Protein AF-A0A485AMV3-F1 (afdb_monomer)

Foldseek 3Di:
DVVLAPDQEAEPVADELVNLLCCLVQHDPDPNSVSSNPHPHAYEHFFADPPCSCPDPSSVVSVVSCVVVVHHYDFDDWQQDPVRDTGGHHTPDPVVVVVVVCVVPQAALPQQPAEEEFEFEKDWDDPDPPDTDIDPGQRVVSLVVQVSSVSSNYLYEYAYDDHDDDRPPHDDDD

InterPro domains:
  IPR003382 Flavoprotein [PF02441] (2-101)
  IPR005252 Coenzyme A biosynthesis bifunctional protein CoaBC [TIGR00521] (2-166)
  IPR007085 DNA/pantothenate metabolism flavoprotein, C-terminal [PF04127] (111-167)
  IPR035929 CoaB-like superfamily [G3DSA:3.40.50.10300] (113-171)
  IPR035929 CoaB-like superfamily [SSF102645] (100-165)
  IPR036551 Flavin prenyltransferase-like [G3DSA:3.40.50.1950] (1-112)
  IPR036551 Flavin prenyltransferase-like [SSF52507] (2-104)

pLDDT: mean 89.8, std 11.77, range [38.53, 98.56]

Organism: Kluyvera cryocrescens (NCBI:txid580)

Structure (mmCIF, N/CA/C/O backbone):
data_AF-A0A485AMV3-F1
#
_entry.id   AF-A0A485AMV3-F1
#
loop_
_atom_site.group_PDB
_atom_site.id
_atom_site.type_symbol
_atom_site.label_atom_id
_atom_site.label_alt_id
_atom_site.label_comp_id
_atom_site.label_asym_id
_atom_site.label_entity_id
_atom_site.label_seq_id
_atom_site.pdbx_PDB_ins_code
_atom_site.Cartn_x
_atom_site.Cartn_y
_atom_site.Cartn_z
_atom_site.occupancy
_atom_site.B_iso_or_equiv
_atom_site.auth_seq_id
_atom_site.auth_comp_id
_atom_site.auth_asym_id
_atom_site.auth_atom_id
_atom_site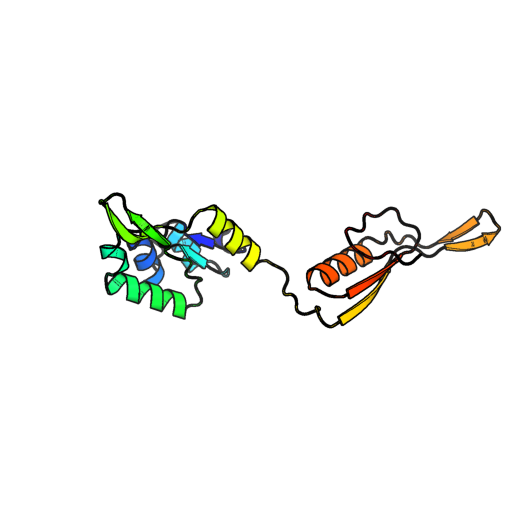.pdbx_PDB_model_num
ATOM 1 N N . MET A 1 1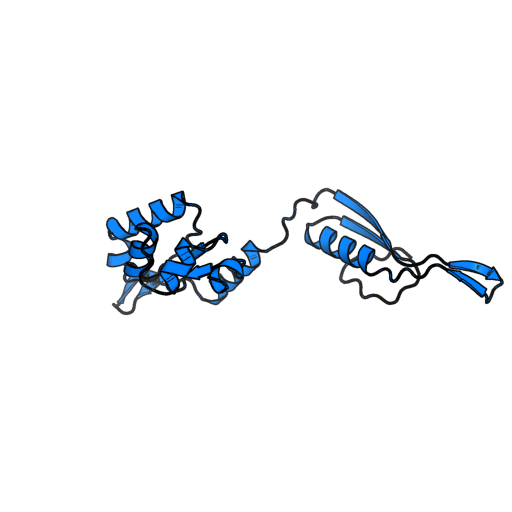 ? 6.658 18.678 10.368 1.00 61.62 1 MET A N 1
ATOM 2 C CA . MET A 1 1 ? 5.897 18.581 9.101 1.00 61.62 1 MET A C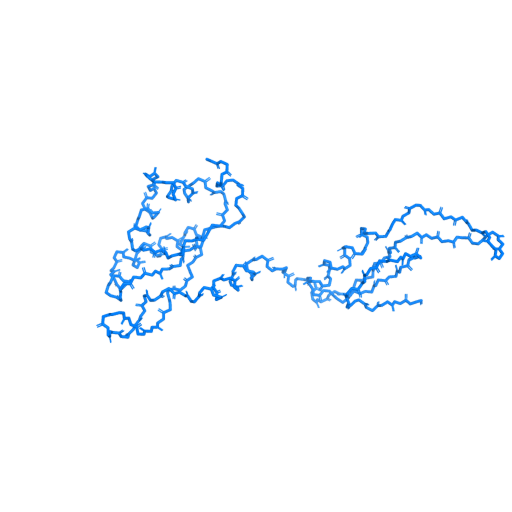A 1
ATOM 3 C C . MET A 1 1 ? 6.668 17.861 8.007 1.00 61.62 1 MET A C 1
ATOM 5 O O . MET A 1 1 ? 6.044 17.057 7.336 1.00 61.62 1 MET A O 1
ATOM 9 N N . GLU A 1 2 ? 7.980 18.074 7.853 1.00 82.69 2 GLU A N 1
ATOM 10 C CA . GLU A 1 2 ? 8.789 17.346 6.851 1.00 82.69 2 GLU A CA 1
ATOM 11 C C . GLU A 1 2 ? 8.615 15.823 6.913 1.00 82.69 2 GLU A C 1
ATOM 13 O O . GLU A 1 2 ? 8.355 15.199 5.894 1.00 82.69 2 GLU A O 1
ATOM 18 N N . LEU A 1 3 ? 8.619 15.234 8.115 1.00 82.19 3 LEU A N 1
ATOM 19 C CA . LEU A 1 3 ? 8.466 13.784 8.278 1.00 82.19 3 LEU A CA 1
ATOM 20 C C . LEU A 1 3 ? 7.152 13.230 7.693 1.00 82.19 3 LEU A C 1
ATOM 22 O O . LEU A 1 3 ? 7.154 12.159 7.101 1.00 82.19 3 LEU A O 1
ATOM 26 N N . GLY A 1 4 ? 6.045 13.969 7.817 1.00 79.75 4 GLY A N 1
ATOM 27 C CA . GLY A 1 4 ? 4.753 13.550 7.265 1.00 79.75 4 GLY A CA 1
ATOM 28 C C . GLY A 1 4 ? 4.649 13.724 5.750 1.00 79.75 4 GLY A C 1
ATOM 29 O O . GLY A 1 4 ? 3.876 13.012 5.125 1.00 79.75 4 GLY A O 1
ATOM 30 N N . LYS A 1 5 ? 5.421 14.649 5.163 1.00 85.56 5 LYS A N 1
ATOM 31 C CA . LYS A 1 5 ? 5.501 14.850 3.705 1.00 85.56 5 LYS A CA 1
ATOM 32 C C . LYS A 1 5 ? 6.474 13.889 3.027 1.00 85.56 5 LYS A C 1
ATOM 34 O O . LYS A 1 5 ? 6.349 13.654 1.835 1.00 85.56 5 LYS A O 1
ATOM 39 N N . TRP A 1 6 ? 7.467 13.410 3.771 1.00 89.75 6 TRP A N 1
ATOM 40 C CA . TRP A 1 6 ? 8.505 12.515 3.272 1.00 89.75 6 TRP A CA 1
ATOM 41 C C . TRP A 1 6 ? 8.042 11.058 3.180 1.00 89.75 6 TRP A C 1
ATOM 43 O O . TRP A 1 6 ? 8.492 10.339 2.299 1.00 89.75 6 TRP A O 1
ATOM 53 N N . ALA A 1 7 ? 7.183 10.614 4.098 1.00 91.62 7 ALA A N 1
ATOM 54 C CA . ALA A 1 7 ? 6.752 9.222 4.147 1.00 91.62 7 ALA A CA 1
ATOM 55 C C . ALA A 1 7 ? 5.865 8.864 2.947 1.00 91.62 7 ALA A C 1
ATOM 57 O O . ALA A 1 7 ? 4.915 9.586 2.677 1.00 91.62 7 ALA A O 1
ATOM 58 N N . ASP A 1 8 ? 6.099 7.721 2.304 1.00 94.56 8 ASP A N 1
ATOM 59 C CA . ASP A 1 8 ? 5.193 7.157 1.286 1.00 94.56 8 ASP A CA 1
ATOM 60 C C . ASP A 1 8 ? 4.059 6.312 1.905 1.00 94.56 8 ASP A C 1
ATOM 62 O O . ASP A 1 8 ? 3.030 6.080 1.278 1.00 94.56 8 ASP A O 1
ATOM 66 N N . LEU A 1 9 ? 4.240 5.855 3.149 1.00 95.75 9 LEU A N 1
ATOM 67 C CA . LEU A 1 9 ? 3.275 5.100 3.955 1.00 95.75 9 LEU A CA 1
ATOM 68 C C . LEU A 1 9 ? 3.592 5.321 5.440 1.00 95.75 9 LEU A C 1
ATOM 70 O O . LEU A 1 9 ? 4.754 5.258 5.847 1.00 95.75 9 LEU A O 1
ATOM 74 N N . VAL A 1 10 ? 2.569 5.541 6.266 1.00 96.75 10 VAL A N 1
ATOM 75 C CA . VAL A 1 10 ? 2.706 5.620 7.730 1.00 96.75 10 VAL A CA 1
ATOM 76 C C . VAL A 1 10 ? 2.104 4.368 8.354 1.00 96.75 10 VAL A C 1
ATOM 78 O O . VAL A 1 10 ? 0.937 4.077 8.127 1.00 96.75 10 VAL A O 1
ATOM 81 N N . ILE A 1 11 ? 2.868 3.633 9.166 1.00 97.50 11 ILE A N 1
ATOM 82 C CA . ILE A 1 11 ? 2.394 2.409 9.831 1.00 97.50 11 ILE A CA 1
ATOM 83 C C . ILE A 1 11 ? 2.363 2.624 11.345 1.00 97.50 11 ILE A C 1
ATOM 85 O O . ILE A 1 11 ? 3.379 2.943 11.962 1.00 97.50 11 ILE A O 1
ATOM 89 N N . LEU A 1 12 ? 1.199 2.410 11.953 1.00 97.25 12 LEU A N 1
ATOM 90 C CA . LEU A 1 12 ? 0.981 2.475 13.394 1.00 97.25 12 LEU A CA 1
ATOM 91 C C . LEU A 1 12 ? 0.962 1.059 13.972 1.00 97.25 12 LEU A C 1
ATOM 93 O O . LEU A 1 12 ? -0.075 0.397 13.964 1.00 97.25 12 LEU A O 1
ATOM 97 N N . ALA A 1 13 ? 2.113 0.594 14.462 1.00 96.31 13 ALA A N 1
ATOM 98 C CA . ALA A 1 13 ? 2.293 -0.762 14.976 1.00 96.31 13 ALA A CA 1
ATOM 99 C C . ALA A 1 13 ? 3.101 -0.760 16.294 1.00 96.31 13 ALA A C 1
ATOM 101 O O . ALA A 1 13 ? 4.312 -0.537 16.257 1.00 96.31 13 ALA A O 1
ATOM 102 N N . PRO A 1 14 ? 2.475 -1.010 17.462 1.00 95.88 14 PRO A N 1
ATOM 103 C CA . PRO A 1 14 ? 1.045 -1.253 17.668 1.00 95.88 14 PRO A CA 1
ATOM 104 C C . PRO A 1 14 ? 0.195 0.027 17.650 1.00 95.88 14 PRO A C 1
ATOM 106 O O . PRO A 1 14 ? 0.583 1.057 18.200 1.00 95.88 14 PRO A O 1
ATOM 109 N N . ALA A 1 15 ? -1.025 -0.073 17.125 1.00 97.25 15 ALA A N 1
ATOM 110 C CA . ALA A 1 15 ? -2.077 0.918 17.315 1.00 97.25 15 ALA A CA 1
ATOM 111 C C . ALA A 1 15 ? -2.960 0.535 18.514 1.00 97.25 15 ALA A C 1
ATOM 113 O O . ALA A 1 15 ? -3.799 -0.367 18.446 1.00 97.25 15 ALA A O 1
ATOM 114 N N . THR A 1 16 ? -2.761 1.216 19.642 1.00 96.88 16 THR A N 1
ATOM 115 C CA . THR A 1 16 ? -3.576 1.019 20.850 1.00 96.88 16 THR A CA 1
ATOM 116 C C . THR A 1 16 ? -4.976 1.621 20.677 1.00 96.88 16 THR A C 1
ATOM 118 O O . THR A 1 16 ? -5.187 2.487 19.827 1.00 96.88 16 THR A O 1
ATOM 121 N N . ALA A 1 17 ? -5.940 1.212 21.513 1.00 97.31 17 ALA A N 1
ATOM 122 C CA . ALA A 1 17 ? -7.297 1.780 21.494 1.00 97.31 17 ALA A CA 1
ATOM 123 C C . ALA A 1 17 ? -7.299 3.311 21.657 1.00 97.31 17 ALA A C 1
ATOM 125 O O . ALA A 1 17 ? -8.062 4.015 21.002 1.00 97.31 17 ALA A O 1
ATOM 126 N N . ASP A 1 18 ? -6.412 3.812 22.515 1.00 97.56 18 ASP A N 1
ATOM 127 C CA . ASP A 1 18 ? -6.228 5.234 22.79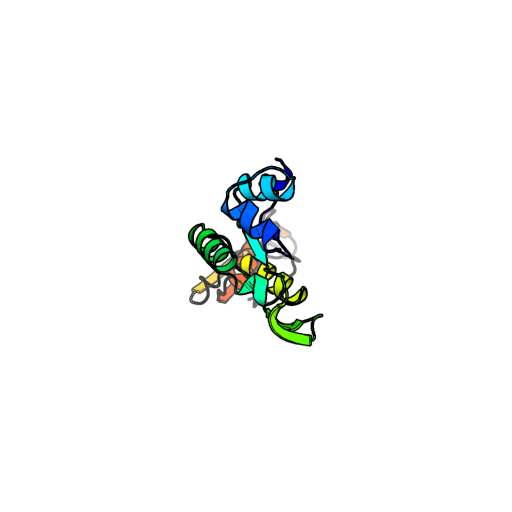7 1.00 97.56 18 ASP A CA 1
ATOM 128 C C . ASP A 1 18 ? -5.665 5.991 21.579 1.00 97.56 18 ASP A C 1
ATOM 130 O O . ASP A 1 18 ? -6.214 7.020 21.184 1.00 97.56 18 ASP A O 1
ATOM 134 N N . LEU A 1 19 ? -4.649 5.443 20.900 1.00 97.75 19 LEU A N 1
ATOM 135 C CA . LEU A 1 19 ? -4.133 6.037 19.662 1.00 97.75 19 LEU A CA 1
ATOM 136 C C . LEU A 1 19 ? -5.200 6.057 18.555 1.00 97.75 19 LEU A C 1
ATOM 138 O O . LEU A 1 19 ? -5.389 7.082 17.900 1.00 97.75 19 LEU A O 1
ATOM 142 N N . ILE A 1 20 ? -5.936 4.954 18.386 1.00 98.19 20 ILE A N 1
ATOM 143 C CA . ILE A 1 20 ? -7.047 4.847 17.428 1.00 98.19 20 ILE A CA 1
ATOM 144 C C . ILE A 1 20 ? -8.113 5.911 17.715 1.00 98.19 20 ILE A C 1
ATOM 146 O O . ILE A 1 20 ? -8.553 6.601 16.794 1.00 98.19 20 ILE A O 1
ATOM 150 N N . ALA A 1 21 ? -8.497 6.098 18.980 1.00 98.31 21 ALA A N 1
ATOM 151 C CA . ALA A 1 21 ? -9.472 7.112 19.371 1.00 98.31 21 ALA A CA 1
ATOM 152 C C . ALA A 1 21 ? -8.990 8.535 19.049 1.00 98.31 21 ALA A C 1
ATOM 154 O O . ALA A 1 21 ? -9.742 9.317 18.464 1.00 98.31 21 ALA A O 1
ATOM 155 N N . ARG A 1 22 ? -7.727 8.862 19.359 1.00 98.00 22 ARG A N 1
ATOM 156 C CA . ARG A 1 22 ? -7.155 10.187 19.065 1.00 98.00 22 ARG A CA 1
ATOM 157 C C . ARG A 1 22 ? -7.132 10.501 17.574 1.00 98.00 22 ARG A C 1
ATOM 159 O O . ARG A 1 22 ? -7.519 11.600 17.183 1.00 98.00 22 ARG A O 1
ATOM 166 N N . ILE A 1 23 ? -6.721 9.543 16.743 1.00 97.44 23 ILE A N 1
ATOM 167 C CA . ILE A 1 23 ? -6.681 9.719 15.283 1.00 97.44 23 ILE A CA 1
ATOM 168 C C . ILE A 1 23 ? -8.099 9.848 14.722 1.00 97.44 23 ILE A C 1
ATOM 170 O O . ILE A 1 23 ? -8.366 10.720 13.897 1.00 97.44 23 ILE A O 1
ATOM 174 N N . THR A 1 24 ? -9.040 9.046 15.223 1.00 98.00 24 THR A N 1
ATOM 175 C CA . THR A 1 24 ? -10.453 9.121 14.819 1.00 98.00 24 THR A CA 1
ATOM 176 C C . THR A 1 24 ? -11.047 10.500 15.110 1.00 98.00 24 THR A C 1
ATOM 178 O O . THR A 1 24 ? -11.720 11.082 14.252 1.00 98.00 24 THR A O 1
ATOM 181 N N . ALA A 1 25 ? -10.742 11.061 16.282 1.00 97.75 25 ALA A N 1
ATOM 182 C CA . ALA A 1 25 ? -11.169 12.394 16.695 1.00 97.75 25 ALA A CA 1
ATOM 183 C C . ALA A 1 25 ? -10.409 13.544 16.002 1.00 97.75 25 ALA A C 1
ATOM 185 O O . ALA A 1 25 ? -10.783 14.702 16.176 1.00 97.75 25 ALA A O 1
ATOM 186 N N . GLY A 1 26 ? -9.357 13.254 15.227 1.00 96.69 26 GLY A N 1
ATOM 187 C CA . GLY A 1 26 ? -8.536 14.276 14.571 1.00 96.69 26 GLY A CA 1
ATOM 188 C C . GLY A 1 26 ? -7.677 15.085 15.546 1.00 96.69 26 GLY A C 1
ATOM 189 O O . GLY A 1 26 ? -7.425 16.266 15.318 1.00 96.69 26 GLY A O 1
ATOM 190 N N . MET A 1 27 ? -7.253 14.480 16.659 1.00 97.81 27 MET A N 1
ATOM 191 C CA . MET A 1 27 ? -6.343 15.133 17.602 1.00 97.81 27 MET A CA 1
ATOM 192 C C . MET A 1 27 ? -4.937 15.258 17.000 1.00 97.81 27 MET A C 1
ATOM 194 O O . MET A 1 27 ? -4.498 14.401 16.242 1.00 97.81 27 MET A O 1
ATOM 198 N N . ALA A 1 28 ? -4.218 16.315 17.381 1.00 95.50 28 ALA A N 1
ATOM 199 C CA . ALA A 1 28 ? -2.829 16.571 16.990 1.00 95.50 28 ALA A CA 1
ATOM 200 C C . ALA A 1 28 ? -2.025 17.080 18.198 1.00 95.50 28 ALA A C 1
ATOM 202 O O . ALA A 1 28 ? -1.440 18.160 18.188 1.00 95.50 28 ALA A O 1
ATOM 203 N N . ASN A 1 29 ? -2.097 16.334 19.300 1.00 94.88 29 ASN A N 1
ATOM 204 C CA . ASN A 1 29 ? -1.523 16.710 20.594 1.00 94.88 29 ASN A CA 1
ATOM 205 C C . ASN A 1 29 ? -0.195 15.999 20.908 1.00 94.88 29 ASN A C 1
ATOM 207 O O . ASN A 1 29 ? 0.438 16.310 21.914 1.00 94.88 29 ASN A O 1
ATOM 211 N N . ASP A 1 30 ? 0.241 15.077 20.049 1.00 94.38 30 ASP A N 1
ATOM 212 C CA . ASP A 1 30 ? 1.567 14.460 20.064 1.00 94.38 30 ASP A CA 1
ATOM 213 C C . ASP A 1 30 ? 2.134 14.379 18.632 1.00 94.38 30 ASP A C 1
ATOM 215 O O . ASP A 1 30 ? 1.442 14.672 17.652 1.00 94.38 30 ASP A O 1
ATOM 219 N N . LEU A 1 31 ? 3.411 14.010 18.488 1.00 93.88 31 LEU A N 1
ATOM 220 C CA . LEU A 1 31 ? 4.065 13.948 17.176 1.00 93.88 31 LEU A CA 1
ATOM 221 C C . LEU A 1 31 ? 3.372 12.959 16.223 1.00 93.88 31 LEU A C 1
ATOM 223 O O . LEU A 1 31 ? 3.207 13.268 15.046 1.00 93.88 31 LEU A O 1
ATOM 227 N N . VAL A 1 32 ? 2.961 11.791 16.724 1.00 94.81 32 VAL A N 1
ATOM 228 C CA . VAL A 1 32 ? 2.374 10.710 15.915 1.00 94.81 32 VAL A CA 1
ATOM 229 C C . VAL A 1 32 ? 1.016 11.130 15.360 1.00 94.81 32 VAL A C 1
ATOM 231 O O . VAL A 1 32 ? 0.805 11.085 14.151 1.00 94.81 32 VAL A O 1
ATOM 234 N N . SER A 1 33 ? 0.118 11.594 16.227 1.00 95.12 33 SER A N 1
ATOM 235 C CA . SER A 1 33 ? -1.216 12.086 15.869 1.00 95.12 33 SER A CA 1
ATOM 236 C C . SER A 1 33 ? -1.143 13.306 14.946 1.00 95.12 33 SER A C 1
ATOM 238 O O . SER A 1 33 ? -1.864 13.366 13.952 1.00 95.12 33 SER A O 1
ATOM 240 N N . THR A 1 34 ? -0.186 14.212 15.179 1.00 95.06 34 THR A N 1
ATOM 241 C CA . THR A 1 34 ? 0.079 15.347 14.280 1.00 95.06 34 THR A CA 1
ATOM 242 C C . THR A 1 34 ? 0.526 14.889 12.891 1.00 95.06 34 THR A C 1
ATOM 244 O O . THR A 1 34 ? 0.074 15.444 11.892 1.00 95.06 34 THR A O 1
ATOM 247 N N . ILE A 1 35 ? 1.404 13.882 12.797 1.00 94.94 35 ILE A N 1
ATOM 248 C CA . ILE A 1 35 ? 1.837 13.324 11.505 1.00 94.94 35 ILE A CA 1
ATOM 249 C C . ILE A 1 35 ? 0.665 12.656 10.790 1.00 94.94 35 ILE A C 1
ATOM 251 O O . ILE A 1 35 ? 0.466 12.930 9.612 1.00 94.94 35 ILE A O 1
ATOM 255 N N . CYS A 1 36 ? -0.126 11.842 11.491 1.00 94.88 36 CYS A N 1
ATOM 256 C CA . CYS A 1 36 ? -1.275 11.150 10.904 1.00 94.88 36 CYS A CA 1
ATOM 257 C C . CYS A 1 36 ? -2.328 12.126 10.366 1.00 94.88 36 CYS A C 1
ATOM 259 O O . CYS A 1 36 ? -2.943 11.850 9.346 1.00 94.88 36 CYS A O 1
ATOM 261 N N . LEU A 1 37 ? -2.525 13.268 11.033 1.00 94.19 37 LEU A N 1
ATOM 262 C CA . LEU A 1 37 ? -3.475 14.286 10.585 1.00 94.19 37 LEU A CA 1
ATOM 263 C C . LEU A 1 37 ? -2.953 15.112 9.397 1.00 94.19 37 LEU A C 1
ATOM 265 O O . LEU A 1 37 ? -3.745 15.601 8.598 1.00 94.19 37 LEU A O 1
ATOM 269 N N . ALA A 1 38 ? -1.636 15.311 9.300 1.00 94.31 38 ALA A N 1
ATOM 270 C CA . ALA A 1 38 ? -1.023 16.212 8.322 1.00 94.31 38 ALA A CA 1
ATOM 271 C C . ALA A 1 38 ? -0.402 15.511 7.100 1.00 94.31 38 ALA A C 1
ATOM 273 O O . ALA A 1 38 ? 0.018 16.196 6.165 1.00 94.31 38 ALA A O 1
ATOM 274 N N . THR A 1 39 ? -0.264 14.183 7.117 1.00 94.56 39 THR A N 1
ATOM 275 C CA . THR A 1 39 ? 0.351 13.427 6.018 1.00 94.56 39 THR A CA 1
ATOM 276 C C . THR A 1 39 ? -0.619 13.282 4.836 1.00 94.56 39 THR A C 1
ATOM 278 O O . THR A 1 39 ? -1.796 13.002 5.050 1.00 94.56 39 THR A O 1
ATOM 281 N N . PRO A 1 40 ? -0.158 13.476 3.586 1.00 92.62 40 PRO A N 1
ATOM 282 C CA . PRO A 1 40 ? -0.937 13.138 2.395 1.00 92.62 40 PRO A CA 1
ATOM 283 C C . PRO A 1 40 ? -0.879 11.638 2.057 1.00 92.62 40 PRO A C 1
ATOM 285 O O . PRO A 1 40 ? -1.549 11.197 1.126 1.00 92.62 40 PRO A O 1
ATOM 288 N N . SER A 1 41 ? -0.045 10.877 2.763 1.00 94.81 41 SER A N 1
ATOM 289 C CA . SER A 1 41 ? 0.263 9.487 2.447 1.00 94.81 41 SER A CA 1
ATOM 290 C C . SER A 1 41 ? -0.704 8.530 3.144 1.00 94.81 41 SER A C 1
ATOM 292 O O . SER A 1 41 ? -1.252 8.877 4.196 1.00 94.81 41 SER A O 1
ATOM 294 N N . PRO A 1 42 ? -0.912 7.314 2.608 1.00 95.50 42 PRO A N 1
ATOM 295 C CA . PRO A 1 42 ? -1.739 6.311 3.264 1.00 95.50 42 PRO A CA 1
ATOM 296 C C . PRO A 1 42 ? -1.265 6.032 4.696 1.00 95.50 42 PRO A C 1
ATOM 298 O O . PRO A 1 42 ? -0.063 5.989 4.979 1.00 95.50 42 PRO A O 1
ATOM 301 N N . VAL A 1 43 ? -2.220 5.810 5.599 1.00 97.44 43 VAL A N 1
ATOM 302 C CA . VAL A 1 43 ? -1.945 5.438 6.992 1.00 97.44 43 VAL A CA 1
ATOM 303 C C . VAL A 1 43 ? -2.493 4.038 7.246 1.00 97.44 43 VAL A C 1
ATOM 305 O O . VAL A 1 43 ? -3.689 3.794 7.087 1.00 97.44 43 VAL A O 1
ATOM 308 N N . ALA A 1 44 ? -1.615 3.127 7.658 1.00 98.00 44 ALA A N 1
ATOM 309 C CA . ALA A 1 44 ? -1.953 1.788 8.103 1.00 98.00 44 ALA A CA 1
ATOM 310 C C . ALA A 1 44 ? -2.019 1.714 9.631 1.00 98.00 44 ALA A C 1
ATOM 312 O O . ALA A 1 44 ? -1.079 2.071 10.341 1.00 98.00 44 ALA A O 1
ATOM 313 N N . VAL A 1 45 ? -3.137 1.218 10.142 1.00 98.12 45 VAL A N 1
ATOM 314 C CA . VAL A 1 45 ? -3.418 1.020 11.560 1.00 98.12 45 VAL A CA 1
ATOM 315 C C . VAL A 1 45 ? -3.295 -0.468 11.851 1.00 98.12 45 VAL A C 1
ATOM 317 O O . VAL A 1 45 ? -4.037 -1.252 11.266 1.00 98.12 45 VAL A O 1
ATOM 320 N N . VAL A 1 46 ? -2.395 -0.861 12.758 1.00 97.94 46 VAL A N 1
ATOM 321 C CA . VAL A 1 46 ? -2.217 -2.261 13.174 1.00 97.94 46 VAL A CA 1
ATOM 322 C C . VAL A 1 46 ? -2.703 -2.433 14.618 1.00 97.94 46 VAL A C 1
ATOM 324 O O . VAL A 1 46 ? -1.922 -2.220 15.552 1.00 97.94 46 VAL A O 1
ATOM 327 N N . PRO A 1 47 ? -3.990 -2.763 14.855 1.00 97.00 47 PRO A N 1
ATOM 328 C CA . PRO A 1 47 ? -4.560 -2.742 16.195 1.00 97.00 47 PRO A CA 1
ATOM 329 C C . PRO A 1 47 ? -3.889 -3.759 17.121 1.00 97.00 47 PRO A C 1
ATOM 331 O O . PRO A 1 47 ? -3.707 -4.920 16.755 1.00 97.00 47 PRO A O 1
ATOM 334 N N . ALA A 1 48 ? -3.570 -3.341 18.347 1.00 95.00 48 ALA A N 1
ATOM 335 C CA . ALA A 1 48 ? -3.092 -4.246 19.389 1.00 95.00 48 ALA A CA 1
ATOM 336 C C . ALA A 1 48 ? -3.591 -3.813 20.772 1.00 95.00 48 ALA A C 1
ATOM 338 O O . ALA A 1 48 ? -3.280 -2.721 21.252 1.00 95.00 48 ALA A O 1
ATOM 339 N N . MET A 1 49 ? -4.390 -4.666 21.408 1.00 93.38 49 MET A N 1
ATOM 340 C CA . MET A 1 49 ? -5.009 -4.426 22.713 1.00 93.38 49 MET A CA 1
ATOM 341 C C . MET A 1 49 ? -5.641 -5.712 23.259 1.00 93.38 49 MET A C 1
ATOM 343 O O . MET A 1 49 ? -5.837 -6.681 22.533 1.00 93.38 49 MET A O 1
ATOM 347 N N . ASN A 1 50 ? -6.009 -5.723 24.540 1.00 92.06 50 ASN A N 1
ATOM 348 C CA . ASN A 1 50 ? -6.778 -6.831 25.108 1.00 92.06 50 ASN A CA 1
ATOM 349 C C . ASN A 1 50 ? -8.100 -7.058 24.334 1.00 92.06 50 ASN A C 1
ATOM 351 O O . ASN A 1 50 ? -8.715 -6.107 23.849 1.00 92.06 50 ASN A O 1
ATOM 355 N N . GLN A 1 51 ? -8.568 -8.308 24.263 1.00 90.44 51 GLN A N 1
ATOM 356 C CA . GLN A 1 51 ? -9.789 -8.697 23.547 1.00 90.44 51 GLN A CA 1
ATOM 357 C C . GLN A 1 51 ? -11.031 -7.879 23.931 1.00 90.44 51 GLN A C 1
ATOM 359 O O . GLN A 1 51 ? -11.835 -7.542 23.060 1.00 90.44 51 GLN A O 1
ATOM 364 N N . GLN A 1 52 ? -11.199 -7.539 25.211 1.00 92.06 52 GLN A N 1
ATOM 365 C CA . GLN A 1 52 ? -12.328 -6.732 25.678 1.00 92.06 52 GLN A CA 1
ATOM 366 C C . GLN A 1 52 ? -12.248 -5.299 25.149 1.00 92.06 52 GLN A C 1
ATOM 368 O O . GLN A 1 52 ? -13.253 -4.756 24.697 1.00 92.06 52 GLN A O 1
ATOM 373 N N . MET A 1 53 ? -11.045 -4.712 25.135 1.00 94.88 53 MET A N 1
ATOM 374 C CA . MET A 1 53 ? -10.820 -3.385 24.557 1.00 94.88 53 MET A CA 1
ATOM 375 C C . MET A 1 53 ? -11.074 -3.393 23.052 1.00 94.88 53 MET A C 1
ATOM 377 O O . MET A 1 53 ? -11.685 -2.461 22.537 1.00 94.88 53 MET A O 1
ATOM 381 N N . TYR A 1 54 ? -10.653 -4.451 22.354 1.00 94.75 54 TYR A N 1
ATOM 382 C CA . TYR A 1 54 ? -10.882 -4.568 20.918 1.00 94.75 54 TYR A CA 1
ATOM 383 C C . TYR A 1 54 ? -12.377 -4.665 20.602 1.00 94.75 54 TYR A C 1
ATOM 385 O O . TYR A 1 54 ? -12.876 -3.929 19.757 1.00 94.75 54 TYR A O 1
ATOM 393 N N . ARG A 1 55 ? -13.112 -5.515 21.329 1.00 94.31 55 ARG A N 1
ATOM 394 C CA . ARG A 1 55 ? -14.562 -5.714 21.160 1.00 94.31 55 ARG A CA 1
ATOM 395 C C . ARG A 1 55 ? -15.423 -4.546 21.640 1.00 94.31 55 ARG A C 1
ATOM 397 O O . ARG A 1 55 ? -16.622 -4.544 21.372 1.00 94.31 55 ARG A O 1
ATOM 404 N N . ALA A 1 56 ? -14.859 -3.589 22.373 1.00 97.25 56 ALA A N 1
ATOM 405 C CA . ALA A 1 56 ? -15.612 -2.446 22.864 1.00 97.25 56 ALA A CA 1
ATOM 406 C C . ALA A 1 56 ? -16.243 -1.676 21.693 1.00 97.25 56 ALA A C 1
ATOM 408 O O . ALA A 1 56 ? -15.576 -1.389 20.698 1.00 97.25 56 ALA A O 1
ATOM 409 N N . ALA A 1 57 ? -17.516 -1.295 21.838 1.00 98.06 57 ALA A N 1
ATOM 410 C CA . ALA A 1 57 ? -18.264 -0.598 20.788 1.00 98.06 57 ALA A CA 1
ATOM 411 C C . ALA A 1 57 ? -17.561 0.686 20.316 1.00 98.06 57 ALA A C 1
ATOM 413 O O . ALA A 1 57 ? -17.555 0.977 19.126 1.00 98.06 57 ALA A O 1
ATOM 414 N N . ALA A 1 58 ? -16.913 1.413 21.233 1.00 98.06 58 ALA A N 1
ATOM 415 C CA . ALA A 1 58 ? -16.132 2.602 20.901 1.00 98.06 58 ALA A CA 1
ATOM 416 C C . ALA A 1 58 ? -14.936 2.282 19.989 1.00 98.06 58 ALA A C 1
ATOM 418 O O . ALA A 1 58 ? -14.710 2.981 19.008 1.00 98.06 58 ALA A O 1
ATOM 419 N N . THR A 1 59 ? -14.193 1.209 20.272 1.00 97.94 59 THR A N 1
ATOM 420 C CA . THR A 1 59 ? -13.057 0.789 19.440 1.00 97.94 59 THR A CA 1
ATOM 421 C C . THR A 1 59 ? -13.514 0.349 18.056 1.00 97.94 59 THR A C 1
ATOM 423 O O . THR A 1 59 ? -12.916 0.761 17.067 1.00 97.94 59 THR A O 1
ATOM 426 N N . GLN A 1 60 ? -14.577 -0.455 17.982 1.00 97.88 60 GLN A N 1
ATOM 427 C CA . GLN A 1 60 ? -15.131 -0.914 16.706 1.00 97.88 60 GLN A CA 1
ATOM 428 C C . GLN A 1 60 ? -15.632 0.267 15.869 1.00 97.88 60 GLN A C 1
ATOM 430 O O . GLN A 1 60 ? -15.216 0.420 14.727 1.00 97.88 60 GLN A O 1
ATOM 435 N N . HIS A 1 61 ? -16.400 1.179 16.475 1.00 98.50 61 HIS A N 1
ATOM 436 C CA . HIS A 1 61 ? -16.850 2.398 15.807 1.00 98.50 61 HIS A CA 1
ATOM 437 C C . HIS A 1 61 ? -15.681 3.242 15.286 1.00 98.50 61 HIS A C 1
ATOM 439 O O . HIS A 1 61 ? -15.720 3.729 14.160 1.00 98.50 61 HIS A O 1
ATOM 445 N N . ASN A 1 62 ? -14.621 3.395 16.082 1.00 98.56 62 ASN A N 1
ATOM 446 C CA . ASN A 1 62 ? -13.440 4.131 15.650 1.00 98.56 62 ASN A CA 1
ATOM 447 C C . ASN A 1 62 ? -12.764 3.462 14.445 1.00 98.56 62 ASN A C 1
ATOM 449 O O . ASN A 1 62 ? -12.417 4.149 13.491 1.00 98.56 62 ASN A O 1
ATOM 453 N N . LEU A 1 63 ? -12.611 2.134 14.454 1.00 98.12 63 LEU A N 1
ATOM 454 C CA . LEU A 1 63 ? -12.039 1.396 13.324 1.00 98.12 63 LEU A CA 1
ATOM 455 C C . LEU A 1 63 ? -12.885 1.554 12.055 1.00 98.12 63 LEU A C 1
ATOM 457 O O . LEU A 1 63 ? -12.316 1.800 10.994 1.00 98.12 63 LEU A O 1
ATOM 461 N N . ASP A 1 64 ? -14.214 1.511 12.170 1.00 98.31 64 ASP A N 1
ATOM 462 C CA . ASP A 1 64 ? -15.128 1.737 11.044 1.00 98.31 64 ASP A CA 1
ATOM 463 C C . ASP A 1 64 ? -14.996 3.159 10.480 1.00 98.31 64 ASP A C 1
ATOM 465 O O . ASP A 1 64 ? -14.952 3.359 9.265 1.00 98.31 64 ASP A O 1
ATOM 469 N N . VAL A 1 65 ? -14.882 4.165 11.354 1.00 98.38 65 VAL A N 1
ATOM 470 C CA . VAL A 1 65 ? -14.673 5.558 10.937 1.00 98.38 65 VAL A CA 1
ATOM 471 C C . VAL A 1 65 ? -13.330 5.716 10.229 1.00 98.38 65 VAL A C 1
ATOM 473 O O . VAL A 1 65 ? -13.275 6.367 9.187 1.00 98.38 65 VAL A O 1
ATOM 476 N N . LEU A 1 66 ? -12.254 5.119 10.746 1.00 97.81 66 LEU A N 1
ATOM 477 C CA . LEU A 1 66 ? -10.947 5.161 10.088 1.00 97.81 66 LEU A CA 1
ATOM 478 C C . LEU A 1 66 ? -10.982 4.451 8.728 1.00 97.81 66 LEU A C 1
ATOM 480 O O . LEU A 1 66 ? -10.484 5.009 7.753 1.00 97.81 66 LEU A O 1
ATOM 484 N N . ALA A 1 67 ? -11.639 3.294 8.631 1.00 97.38 67 ALA A N 1
ATOM 485 C CA . ALA A 1 67 ? -11.829 2.588 7.366 1.00 97.38 67 ALA A CA 1
ATOM 486 C C . ALA A 1 67 ? -12.632 3.423 6.350 1.00 97.38 67 ALA A C 1
ATOM 488 O O . ALA A 1 67 ? -12.266 3.482 5.182 1.00 97.38 67 ALA A O 1
ATOM 489 N N . SER A 1 68 ? -13.674 4.142 6.788 1.00 97.75 68 SER A N 1
ATOM 490 C CA . SER A 1 68 ? -14.451 5.050 5.921 1.00 97.75 68 SER A CA 1
ATOM 491 C C . SER A 1 68 ? -13.672 6.276 5.427 1.00 97.75 68 SER A C 1
ATOM 493 O O . SER A 1 68 ? -14.132 6.975 4.528 1.00 97.75 68 SER A O 1
ATOM 495 N N . ARG A 1 69 ? -12.512 6.553 6.033 1.00 96.56 69 ARG A N 1
ATOM 496 C CA . ARG A 1 69 ? -11.572 7.615 5.647 1.00 96.56 69 ARG A CA 1
ATOM 497 C C . ARG A 1 69 ? -10.387 7.066 4.843 1.00 96.56 69 ARG A C 1
ATOM 499 O O . ARG A 1 69 ? -9.362 7.734 4.759 1.00 96.56 69 ARG A O 1
ATOM 506 N N . ASP A 1 70 ? -10.515 5.851 4.311 1.00 95.75 70 ASP A N 1
ATOM 507 C CA . ASP A 1 70 ? -9.508 5.155 3.505 1.00 95.75 70 ASP A CA 1
ATOM 508 C C . ASP A 1 70 ? -8.194 4.831 4.246 1.00 95.75 70 ASP A C 1
ATOM 510 O O . ASP A 1 70 ? -7.165 4.567 3.619 1.00 95.75 70 ASP A O 1
ATOM 514 N N . LEU A 1 71 ? -8.203 4.793 5.588 1.00 97.31 71 LEU A N 1
ATOM 515 C CA . LEU A 1 71 ? -7.074 4.233 6.334 1.00 97.31 71 LEU A CA 1
ATOM 516 C C . LEU A 1 71 ? -7.062 2.707 6.203 1.00 97.31 71 LEU A C 1
ATOM 518 O O . LEU A 1 71 ? -8.096 2.039 6.267 1.00 97.31 71 LEU A O 1
ATOM 522 N N . LEU A 1 72 ? -5.863 2.143 6.086 1.00 97.31 72 LEU A N 1
ATOM 523 C CA . LEU A 1 72 ? -5.668 0.704 5.965 1.00 97.31 72 LEU A CA 1
ATOM 524 C C . LEU A 1 72 ? -5.749 0.071 7.356 1.00 97.31 72 LEU A C 1
ATOM 526 O O . LEU A 1 72 ? -4.901 0.330 8.206 1.00 97.31 72 LEU A O 1
ATOM 530 N N . ILE A 1 73 ? -6.746 -0.773 7.610 1.00 97.31 73 ILE A N 1
ATOM 531 C CA . ILE A 1 73 ? -6.854 -1.494 8.884 1.00 97.31 73 ILE A CA 1
ATOM 532 C C . ILE A 1 73 ? -6.223 -2.878 8.727 1.00 97.31 73 ILE A C 1
ATOM 534 O O . ILE A 1 73 ? -6.751 -3.740 8.027 1.00 97.31 73 ILE A O 1
ATOM 538 N N . TRP A 1 74 ? -5.072 -3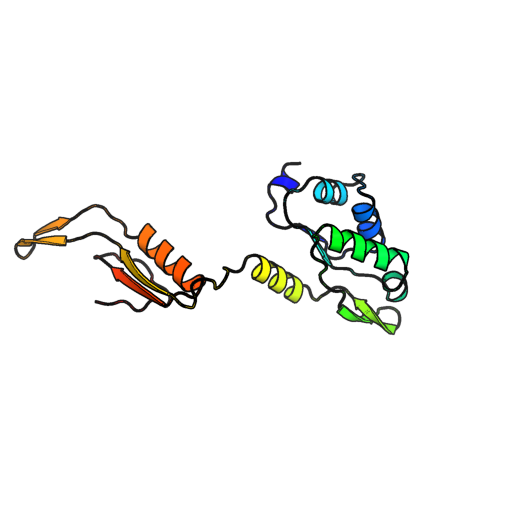.090 9.361 1.00 96.44 74 TRP A N 1
ATOM 539 C CA . TRP A 1 74 ? -4.301 -4.329 9.276 1.00 96.44 74 TRP A CA 1
ATOM 540 C C . TRP A 1 74 ? -4.401 -5.120 10.582 1.00 96.44 74 TRP A C 1
ATOM 542 O O . TRP A 1 74 ? -3.744 -4.815 11.575 1.00 96.44 74 TRP A O 1
ATOM 552 N N . GLY A 1 75 ? -5.216 -6.174 10.568 1.00 90.50 75 GLY A N 1
ATOM 553 C CA . GLY A 1 75 ? -5.472 -7.018 11.734 1.00 90.50 75 GLY A CA 1
ATOM 554 C C . GLY A 1 75 ? -6.678 -6.549 12.559 1.00 90.50 75 GLY A C 1
ATOM 555 O O . GLY A 1 75 ? -7.570 -5.887 12.024 1.00 90.50 75 GLY A O 1
ATOM 556 N N . PRO A 1 76 ? -6.736 -6.885 13.859 1.00 90.31 76 PRO A N 1
ATOM 557 C CA . PRO A 1 76 ? -5.740 -7.624 14.634 1.00 90.31 76 PRO A CA 1
ATOM 558 C C . PRO A 1 76 ? -5.707 -9.113 14.269 1.00 90.31 76 PRO A C 1
ATOM 560 O O . PRO A 1 76 ? -6.626 -9.639 13.644 1.00 90.31 76 PRO A O 1
ATOM 563 N N . ASP A 1 77 ? -4.668 -9.799 14.729 1.00 85.88 77 ASP A N 1
ATOM 564 C CA . ASP A 1 77 ? -4.623 -11.257 14.765 1.00 85.88 77 ASP A CA 1
ATOM 565 C C . ASP A 1 77 ? -5.423 -11.810 15.965 1.00 85.88 77 ASP A C 1
ATOM 567 O O . ASP A 1 77 ? -5.743 -11.099 16.933 1.00 85.88 77 ASP A O 1
ATOM 571 N N . SER A 1 78 ? -5.730 -13.106 15.917 1.00 79.44 78 SER A N 1
ATOM 572 C CA . SER A 1 78 ? -6.326 -13.862 17.019 1.00 79.44 78 SER A CA 1
ATOM 573 C C . SER A 1 78 ? -5.311 -14.826 17.628 1.00 79.44 78 SER A C 1
ATOM 575 O O . SER A 1 78 ? -4.629 -15.558 16.922 1.00 79.44 78 SER A O 1
ATOM 577 N N . GLY A 1 79 ? -5.216 -14.876 18.957 1.00 68.62 79 GLY A N 1
ATOM 578 C CA . GLY A 1 79 ? -4.294 -15.801 19.619 1.00 68.62 79 GLY A CA 1
ATOM 579 C C . GLY A 1 79 ? -4.328 -15.723 21.138 1.00 68.62 79 GLY A C 1
ATOM 580 O O . GLY A 1 79 ? -5.154 -15.009 21.708 1.00 68.62 79 GLY A O 1
ATOM 581 N N . SER A 1 80 ? -3.427 -16.467 21.786 1.00 64.62 80 SER A N 1
ATOM 582 C CA . SER A 1 80 ? -3.245 -16.437 23.240 1.00 64.62 80 SER A CA 1
ATOM 583 C C . SER A 1 80 ? -2.768 -15.061 23.695 1.00 64.62 80 SER A C 1
ATOM 585 O O . SER A 1 80 ? -1.741 -14.565 23.223 1.00 64.62 80 SER A O 1
ATOM 587 N N . GLN A 1 81 ? -3.495 -14.457 24.625 1.00 64.25 81 GLN A N 1
ATOM 588 C CA . GLN A 1 81 ? -3.164 -13.163 25.209 1.00 64.25 81 GLN A CA 1
ATOM 589 C C . GLN A 1 81 ? -2.431 -13.337 26.545 1.00 64.25 81 GLN A C 1
ATOM 591 O O . GLN A 1 81 ? -2.503 -14.388 27.180 1.00 64.25 81 GLN A O 1
ATOM 596 N N . ALA A 1 82 ? -1.752 -12.283 27.009 1.00 63.34 82 ALA A N 1
ATOM 597 C CA . ALA A 1 82 ? -1.031 -12.295 28.288 1.00 63.34 82 ALA A CA 1
ATOM 598 C C . ALA A 1 82 ? -1.941 -12.566 29.508 1.00 63.34 82 ALA A C 1
ATOM 600 O O . ALA A 1 82 ? -1.446 -12.936 30.567 1.00 63.34 82 ALA A O 1
ATOM 601 N N . CYS A 1 83 ? -3.262 -12.402 29.359 1.00 58.41 83 CYS A N 1
ATOM 602 C CA . CYS A 1 83 ? -4.268 -12.715 30.376 1.00 58.41 83 CYS A CA 1
ATOM 603 C C . CYS A 1 83 ? -4.745 -14.181 30.370 1.00 58.41 83 CYS A C 1
ATOM 605 O O . CYS A 1 83 ? -5.524 -14.552 31.239 1.00 58.41 83 CYS A O 1
ATOM 607 N N . GLY A 1 84 ? -4.290 -15.012 29.423 1.00 61.59 84 GLY A N 1
ATOM 608 C CA . GLY A 1 84 ? -4.722 -16.409 29.273 1.00 61.59 84 GLY A CA 1
ATOM 609 C C . GLY A 1 84 ? -5.947 -16.610 28.372 1.00 61.59 84 GLY A C 1
ATOM 610 O O . GLY A 1 84 ? -6.256 -17.747 28.021 1.00 61.59 84 GLY A O 1
ATOM 611 N N . ASP A 1 85 ? -6.602 -15.529 27.944 1.00 60.75 85 ASP A N 1
ATOM 612 C CA . ASP A 1 85 ? -7.720 -15.584 26.998 1.00 60.75 85 ASP A CA 1
ATOM 613 C C . ASP A 1 85 ? -7.242 -15.809 25.555 1.00 60.75 85 ASP A C 1
ATOM 615 O O . ASP A 1 85 ? -6.147 -15.391 2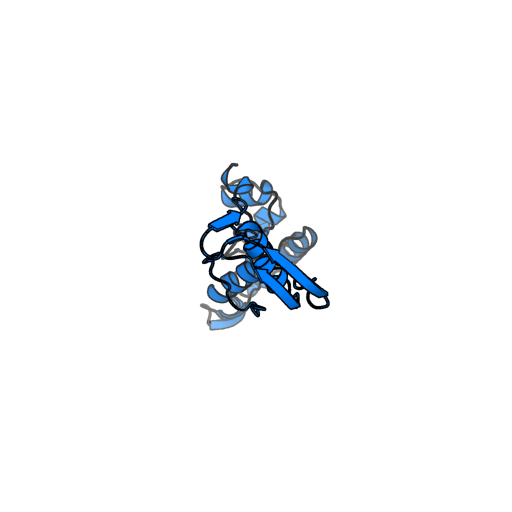5.163 1.00 60.75 85 ASP A O 1
ATOM 619 N N . VAL A 1 86 ? -8.092 -16.441 24.742 1.00 70.50 86 VAL A N 1
ATOM 620 C CA . VAL A 1 86 ? -7.881 -16.620 23.299 1.00 70.50 86 VAL A CA 1
ATOM 621 C C . VAL A 1 86 ? -8.904 -15.786 22.535 1.00 70.50 86 VAL A C 1
ATOM 623 O O . VAL A 1 86 ? -10.117 -15.935 22.709 1.00 70.50 86 VAL A O 1
ATOM 626 N N . GLY A 1 87 ? -8.422 -14.907 21.658 1.00 77.38 87 GLY A N 1
ATOM 627 C CA . GLY A 1 87 ? -9.301 -14.083 20.839 1.00 77.38 87 GLY A CA 1
ATOM 628 C C . GLY A 1 87 ? -8.604 -12.960 20.081 1.00 77.38 87 GLY A C 1
ATOM 629 O O . GLY A 1 87 ? -7.376 -12.853 20.135 1.00 77.38 87 GLY A O 1
ATOM 630 N N . PRO A 1 88 ? -9.383 -12.119 19.375 1.00 81.44 88 PRO A N 1
ATOM 631 C CA . PRO A 1 88 ? -8.841 -11.008 18.605 1.00 81.44 88 PRO A CA 1
ATOM 632 C C . PRO A 1 88 ? -8.218 -9.955 19.525 1.00 81.44 88 PRO A C 1
ATOM 634 O O . PRO A 1 88 ? -8.672 -9.759 20.655 1.00 81.44 88 PRO A O 1
ATOM 637 N N . GLY A 1 89 ? -7.195 -9.264 19.030 1.00 83.69 89 GLY A N 1
ATOM 638 C CA . GLY A 1 89 ? -6.552 -8.141 19.725 1.00 83.69 89 GLY A CA 1
ATOM 639 C C . GLY A 1 89 ? -5.028 -8.231 19.780 1.00 83.69 89 GLY A C 1
ATOM 640 O O . GLY A 1 89 ? -4.365 -7.267 20.159 1.00 83.69 89 GLY A O 1
ATOM 641 N N . ARG A 1 90 ? -4.447 -9.359 19.360 1.00 89.50 90 ARG A N 1
ATOM 642 C CA . ARG A 1 90 ? -3.000 -9.458 19.178 1.00 89.50 90 ARG A CA 1
ATOM 643 C C . ARG A 1 90 ? -2.604 -8.664 17.929 1.00 89.50 90 ARG A C 1
ATOM 645 O O . ARG A 1 90 ? -3.291 -8.733 16.916 1.00 89.50 90 ARG A O 1
ATOM 652 N N . MET A 1 91 ? -1.501 -7.921 17.992 1.00 93.06 91 MET A N 1
ATOM 653 C CA . MET A 1 91 ? -0.933 -7.302 16.791 1.00 93.06 91 MET A CA 1
ATOM 654 C C . MET A 1 91 ? -0.600 -8.386 15.757 1.00 93.06 91 MET A C 1
ATOM 656 O O . MET A 1 91 ? -0.195 -9.483 16.149 1.00 93.06 91 MET A O 1
ATOM 660 N N . LEU A 1 92 ? -0.716 -8.071 14.466 1.00 93.75 92 LEU A N 1
ATOM 661 C CA . LEU A 1 92 ? -0.125 -8.912 13.423 1.00 93.75 92 LEU A CA 1
ATOM 662 C C . LEU A 1 92 ? 1.365 -9.154 13.703 1.00 93.75 92 LEU A C 1
ATOM 664 O O . LEU A 1 92 ? 2.041 -8.310 14.304 1.00 93.75 92 LEU A O 1
ATOM 668 N N . ASP A 1 93 ? 1.873 -10.299 13.249 1.00 93.38 93 ASP A N 1
ATOM 669 C CA . ASP A 1 93 ? 3.305 -10.572 13.305 1.00 93.38 93 ASP A CA 1
ATOM 670 C C . ASP A 1 93 ? 4.083 -9.494 12.524 1.00 93.38 93 ASP A C 1
ATOM 672 O O . ASP A 1 93 ? 3.654 -9.109 11.430 1.00 93.38 93 ASP A O 1
ATOM 676 N N . PRO A 1 94 ? 5.214 -8.986 13.047 1.00 94.06 94 PRO A N 1
ATOM 677 C CA . PRO A 1 94 ? 5.996 -7.966 12.361 1.00 94.06 94 PRO A CA 1
ATOM 678 C C . PRO A 1 94 ? 6.371 -8.327 10.922 1.00 94.06 94 PRO A C 1
ATOM 680 O O . PRO A 1 94 ? 6.347 -7.444 10.068 1.00 94.06 94 PRO A O 1
ATOM 683 N N . LEU A 1 95 ? 6.669 -9.597 10.622 1.00 94.25 95 LEU A N 1
ATOM 684 C CA . LEU A 1 95 ? 6.996 -10.013 9.256 1.00 94.25 95 LEU A CA 1
ATOM 685 C C . LEU A 1 95 ? 5.775 -9.927 8.340 1.00 94.25 95 LEU A C 1
ATOM 687 O O . LEU A 1 95 ? 5.893 -9.444 7.220 1.00 94.25 95 LEU A O 1
ATOM 691 N N . THR A 1 96 ? 4.585 -10.260 8.843 1.00 94.88 96 THR A N 1
ATOM 692 C CA . THR A 1 96 ? 3.334 -10.047 8.101 1.00 94.88 96 THR A CA 1
ATOM 693 C C . THR A 1 96 ? 3.097 -8.565 7.799 1.00 94.88 96 THR A C 1
ATOM 695 O O . THR A 1 96 ? 2.627 -8.230 6.716 1.00 94.88 96 THR A O 1
ATOM 698 N N . ILE A 1 97 ? 3.444 -7.653 8.715 1.00 96.06 97 ILE A N 1
ATOM 699 C CA . ILE A 1 97 ? 3.338 -6.202 8.473 1.00 96.06 97 ILE A CA 1
ATOM 700 C C . ILE A 1 97 ? 4.316 -5.761 7.373 1.00 96.06 97 ILE A C 1
ATOM 702 O O . ILE A 1 97 ? 3.946 -4.958 6.516 1.00 96.06 97 ILE A O 1
ATOM 706 N N . VAL A 1 98 ? 5.544 -6.293 7.371 1.00 94.75 98 VAL A N 1
ATOM 707 C CA . VAL A 1 98 ? 6.529 -6.033 6.305 1.00 94.75 98 VAL A CA 1
ATOM 708 C C . VAL A 1 98 ? 6.014 -6.535 4.957 1.00 94.75 98 VAL A C 1
ATOM 710 O O . VAL A 1 98 ? 6.084 -5.796 3.977 1.00 94.75 98 VAL A O 1
ATOM 713 N N . ASP A 1 99 ? 5.442 -7.738 4.910 1.00 91.44 99 ASP A N 1
ATOM 714 C CA . ASP A 1 99 ? 4.874 -8.306 3.686 1.00 91.44 99 ASP A CA 1
ATOM 715 C C . ASP A 1 99 ? 3.709 -7.459 3.156 1.00 91.44 99 ASP A C 1
ATOM 717 O O . ASP A 1 99 ? 3.636 -7.188 1.958 1.00 91.44 99 ASP A O 1
ATOM 721 N N . LEU A 1 100 ? 2.827 -6.974 4.038 1.00 94.62 100 LEU A N 1
ATOM 722 C CA . LEU A 1 100 ? 1.735 -6.069 3.668 1.00 94.62 100 LEU A CA 1
ATOM 723 C C . LEU A 1 100 ? 2.253 -4.731 3.129 1.00 94.62 100 LEU A C 1
ATOM 725 O O . LEU A 1 100 ? 1.730 -4.230 2.133 1.00 94.62 100 LEU A O 1
ATOM 729 N N . ALA A 1 101 ? 3.297 -4.169 3.740 1.00 94.94 101 ALA A N 1
ATOM 730 C CA . ALA A 1 101 ? 3.931 -2.948 3.254 1.00 94.94 101 ALA A CA 1
ATOM 731 C C . ALA A 1 101 ? 4.585 -3.159 1.878 1.00 94.94 101 ALA A C 1
ATOM 733 O O . ALA A 1 101 ? 4.390 -2.353 0.971 1.00 94.94 101 ALA A O 1
ATOM 734 N N . ALA A 1 102 ? 5.304 -4.266 1.679 1.00 91.69 102 ALA A N 1
ATOM 735 C CA . ALA A 1 102 ? 5.904 -4.604 0.390 1.00 91.69 102 ALA A CA 1
ATOM 736 C C . ALA A 1 102 ? 4.840 -4.857 -0.695 1.00 91.69 102 ALA A C 1
ATOM 738 O O . ALA A 1 102 ? 4.985 -4.412 -1.836 1.00 91.69 102 ALA A O 1
ATOM 739 N N . ALA A 1 103 ? 3.743 -5.529 -0.339 1.00 88.31 103 ALA A N 1
ATOM 740 C CA . ALA A 1 103 ? 2.606 -5.757 -1.224 1.00 88.31 103 ALA A CA 1
ATOM 741 C C . ALA A 1 103 ? 1.902 -4.446 -1.606 1.00 88.31 103 ALA A C 1
ATOM 743 O O . ALA A 1 103 ? 1.515 -4.285 -2.761 1.00 88.31 103 ALA A O 1
ATOM 744 N N . HIS A 1 104 ? 1.785 -3.492 -0.675 1.00 90.12 104 HIS A N 1
ATOM 745 C CA . HIS A 1 104 ? 1.193 -2.177 -0.936 1.00 90.12 104 HIS A CA 1
ATOM 746 C C . HIS A 1 104 ? 1.930 -1.413 -2.046 1.00 90.12 104 HIS A C 1
ATOM 748 O O . HIS A 1 104 ? 1.296 -0.770 -2.878 1.00 90.12 104 HIS A O 1
ATOM 754 N N . PHE A 1 105 ? 3.258 -1.538 -2.097 1.00 88.75 105 PHE A N 1
ATOM 755 C CA . PHE A 1 105 ? 4.097 -0.931 -3.134 1.00 88.75 105 PHE A CA 1
ATOM 756 C C . PHE A 1 105 ? 4.401 -1.863 -4.313 1.00 88.75 105 PHE A C 1
ATOM 758 O O . PHE A 1 105 ? 5.176 -1.501 -5.201 1.00 88.75 105 PHE A O 1
ATOM 765 N N . SER A 1 106 ? 3.828 -3.070 -4.341 1.00 81.44 106 SER A N 1
ATOM 766 C CA . SER A 1 106 ? 4.117 -4.016 -5.414 1.00 81.44 106 SER A CA 1
ATOM 767 C C . SER A 1 106 ? 3.570 -3.506 -6.750 1.00 81.44 106 SER A C 1
ATOM 769 O O . SER A 1 106 ? 2.445 -3.002 -6.805 1.00 81.44 106 SER A O 1
ATOM 771 N N . PRO A 1 107 ? 4.331 -3.653 -7.851 1.00 71.81 107 PRO A N 1
ATOM 772 C CA . PRO A 1 107 ? 3.869 -3.259 -9.171 1.00 71.81 107 PRO A CA 1
ATOM 773 C C . PRO A 1 107 ? 2.552 -3.954 -9.507 1.00 71.81 107 PRO A C 1
ATOM 775 O O . PRO A 1 107 ? 2.429 -5.178 -9.405 1.00 71.81 107 PRO A O 1
ATOM 778 N N . VAL A 1 108 ? 1.564 -3.174 -9.937 1.00 79.12 108 VAL A N 1
ATOM 779 C CA . VAL A 1 108 ? 0.305 -3.722 -10.443 1.00 79.12 108 VAL A CA 1
ATOM 780 C C . VAL A 1 108 ? 0.625 -4.599 -11.655 1.00 79.12 108 VAL A C 1
ATOM 782 O O . VAL A 1 108 ? 1.316 -4.162 -12.574 1.00 79.12 108 VAL A O 1
ATOM 785 N N . LYS A 1 109 ? 0.128 -5.843 -11.672 1.00 83.00 109 LYS A N 1
ATOM 786 C CA . LYS A 1 109 ? 0.306 -6.780 -12.798 1.00 83.00 109 LYS A CA 1
ATOM 787 C C . LYS A 1 109 ? -0.637 -6.488 -13.968 1.00 83.00 109 LYS A C 1
ATOM 789 O O . LYS A 1 109 ? -1.266 -7.380 -14.535 1.00 83.00 109 LYS A O 1
ATOM 794 N N . ASP A 1 110 ? -0.795 -5.221 -14.307 1.00 87.88 110 ASP A N 1
ATOM 795 C CA . ASP A 1 110 ? -1.749 -4.773 -15.316 1.00 87.88 110 ASP A CA 1
ATOM 796 C C . ASP A 1 110 ? -1.280 -5.021 -16.756 1.00 87.88 110 ASP A C 1
ATOM 798 O O . ASP A 1 110 ? -2.100 -4.990 -17.672 1.00 87.88 110 ASP A O 1
ATOM 802 N N . LEU A 1 111 ? -0.005 -5.360 -16.971 1.00 91.88 111 LEU A N 1
ATOM 803 C CA . LEU A 1 111 ? 0.535 -5.676 -18.296 1.00 91.88 111 LEU A CA 1
ATOM 804 C C . LEU A 1 111 ? 0.565 -7.182 -18.603 1.00 91.88 111 LEU A C 1
ATOM 806 O O . LEU A 1 111 ? 1.055 -7.572 -19.658 1.00 91.88 111 LEU A O 1
ATOM 810 N N . GLN A 1 112 ? 0.005 -8.033 -17.736 1.00 91.12 112 GLN A N 1
ATOM 811 C CA . GLN A 1 112 ? 0.086 -9.502 -17.832 1.00 91.12 112 GLN A CA 1
ATOM 812 C C . GLN A 1 112 ? -0.418 -10.142 -19.138 1.00 91.12 112 GLN A C 1
ATOM 814 O O . GLN A 1 112 ? -0.136 -1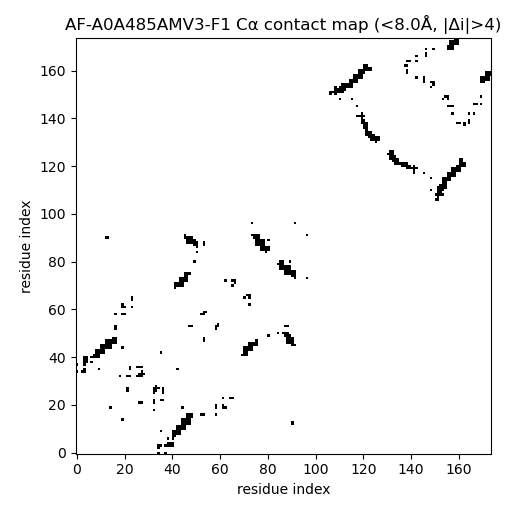1.302 -19.417 1.00 91.12 112 GLN A O 1
ATOM 819 N N . HIS A 1 113 ? -1.193 -9.405 -19.928 1.00 92.31 113 HIS A N 1
ATOM 820 C CA . HIS A 1 113 ? -1.797 -9.864 -21.179 1.00 92.31 113 HIS A CA 1
ATOM 821 C C . HIS A 1 113 ? -1.089 -9.303 -22.423 1.00 92.31 113 HIS A C 1
ATOM 823 O O . HIS A 1 113 ? -1.542 -9.532 -23.544 1.00 92.31 113 HIS A O 1
ATOM 829 N N . LEU A 1 114 ? -0.007 -8.542 -22.239 1.00 95.38 114 LEU A N 1
ATOM 830 C CA . LEU A 1 114 ? 0.705 -7.862 -23.313 1.00 95.38 114 LEU A CA 1
ATOM 831 C C . LEU A 1 114 ? 2.029 -8.559 -23.626 1.00 95.38 114 LEU A C 1
ATOM 833 O O . LEU A 1 114 ? 2.792 -8.917 -22.729 1.00 95.38 114 LEU A O 1
ATOM 837 N N . ASN A 1 115 ? 2.319 -8.672 -24.922 1.00 96.56 115 ASN A N 1
ATOM 838 C CA . ASN A 1 115 ? 3.646 -8.996 -25.432 1.00 96.56 115 ASN A CA 1
ATOM 839 C C . ASN A 1 115 ? 4.314 -7.686 -25.864 1.00 96.56 115 ASN A C 1
ATOM 841 O O . ASN A 1 115 ? 3.787 -6.996 -26.739 1.00 96.56 115 ASN A O 1
ATOM 845 N N . ILE A 1 116 ? 5.441 -7.324 -25.254 1.00 95.19 116 ILE A N 1
ATOM 846 C CA . ILE A 1 116 ? 6.108 -6.037 -25.486 1.00 95.19 116 ILE A CA 1
ATOM 847 C C . ILE A 1 116 ? 7.515 -6.291 -26.026 1.00 95.19 116 ILE A C 1
ATOM 849 O O . ILE A 1 116 ? 8.337 -6.905 -25.354 1.00 95.19 116 ILE A O 1
ATOM 853 N N . MET A 1 117 ? 7.810 -5.782 -27.224 1.00 96.31 117 MET A N 1
ATOM 854 C CA . MET A 1 117 ? 9.170 -5.752 -27.762 1.00 96.31 117 MET A CA 1
ATOM 855 C C . MET A 1 117 ? 9.812 -4.392 -27.484 1.00 96.31 117 MET A C 1
ATOM 857 O O . MET A 1 117 ? 9.251 -3.355 -27.834 1.00 96.31 117 MET A O 1
ATOM 861 N N . ILE A 1 118 ? 10.995 -4.396 -26.873 1.00 95.38 118 ILE A N 1
ATOM 862 C CA . ILE A 1 118 ? 11.778 -3.196 -26.564 1.00 95.38 118 ILE A CA 1
ATOM 863 C C . ILE A 1 118 ? 13.132 -3.312 -27.251 1.00 95.38 118 ILE A C 1
ATOM 865 O O . ILE A 1 118 ? 13.803 -4.330 -27.126 1.00 95.38 118 ILE A O 1
ATOM 869 N N . THR A 1 119 ? 13.554 -2.258 -27.948 1.00 95.00 119 THR A N 1
ATOM 870 C CA . THR A 1 119 ? 14.915 -2.138 -28.486 1.00 95.00 119 THR A CA 1
ATOM 871 C C . THR A 1 119 ? 15.747 -1.227 -27.587 1.00 95.00 119 THR A C 1
ATOM 873 O O . THR A 1 119 ? 15.305 -0.119 -27.273 1.00 95.00 119 THR A O 1
ATOM 876 N N . ALA A 1 120 ? 16.949 -1.638 -27.190 1.00 95.00 120 ALA A N 1
ATOM 877 C CA . ALA A 1 120 ? 17.808 -0.846 -26.308 1.00 95.00 120 ALA A CA 1
ATOM 878 C C . ALA A 1 120 ? 19.282 -0.916 -26.715 1.00 95.00 120 ALA A C 1
ATOM 880 O O . ALA A 1 120 ? 19.717 -1.876 -27.328 1.00 95.00 120 ALA A O 1
ATOM 881 N N . GLY A 1 121 ? 20.078 0.082 -26.332 1.00 94.31 121 GLY A N 1
ATOM 882 C CA . GLY A 1 121 ? 21.520 0.108 -26.608 1.00 94.31 121 GLY A CA 1
ATOM 883 C C . GLY A 1 121 ? 21.887 0.836 -27.906 1.00 94.31 121 GLY A C 1
ATOM 884 O O . GLY A 1 121 ? 21.028 1.463 -28.530 1.00 94.31 121 GLY A O 1
ATOM 885 N N . PRO A 1 122 ? 23.180 0.854 -28.263 1.00 95.00 122 PRO A N 1
ATOM 886 C CA . PRO A 1 122 ? 23.666 1.528 -29.452 1.00 95.00 122 PRO A CA 1
ATOM 887 C C . PRO A 1 122 ? 23.500 0.655 -30.698 1.00 95.00 122 PRO A C 1
ATOM 889 O O . PRO A 1 122 ? 23.332 -0.553 -30.613 1.00 95.00 122 PRO A O 1
ATOM 892 N N . THR A 1 123 ? 23.604 1.254 -31.876 1.00 94.81 123 THR A N 1
ATOM 893 C CA . THR A 1 123 ? 23.686 0.517 -33.147 1.00 94.81 123 THR A CA 1
ATOM 894 C C . THR A 1 123 ? 25.122 0.586 -33.648 1.00 94.81 123 THR A C 1
ATOM 896 O O . THR A 1 123 ? 25.770 1.611 -33.449 1.00 94.81 123 THR A O 1
ATOM 899 N N . ARG A 1 124 ? 25.629 -0.472 -34.290 1.00 94.69 124 ARG A N 1
ATOM 900 C CA . ARG A 1 124 ? 26.949 -0.472 -34.939 1.00 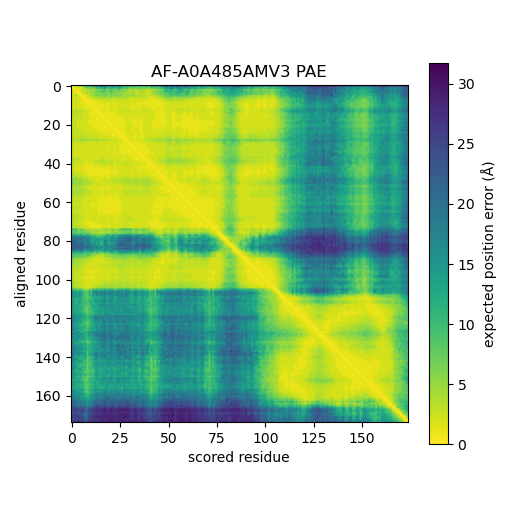94.69 124 ARG A CA 1
ATOM 901 C C . ARG A 1 124 ? 26.787 -0.704 -36.434 1.00 94.69 124 ARG A C 1
ATOM 903 O O . ARG A 1 124 ? 26.449 -1.811 -36.834 1.00 94.69 124 ARG A O 1
ATOM 910 N N . GLU A 1 125 ? 27.056 0.325 -37.227 1.00 96.56 125 GLU A N 1
ATOM 911 C CA . GLU A 1 125 ? 27.053 0.243 -38.688 1.00 96.56 125 GLU A CA 1
ATOM 912 C C . GLU A 1 125 ? 28.484 -0.013 -39.189 1.00 96.56 125 GLU A C 1
ATOM 914 O O . GLU A 1 125 ? 29.359 0.828 -38.944 1.00 96.56 125 GLU A O 1
ATOM 919 N N . PRO A 1 126 ? 28.770 -1.155 -39.834 1.00 95.88 126 PRO A N 1
ATOM 920 C CA . PRO A 1 126 ? 30.123 -1.500 -40.256 1.00 95.88 126 PRO A CA 1
ATOM 921 C C . PRO A 1 126 ? 30.613 -0.578 -41.380 1.00 95.88 126 PRO A C 1
ATOM 923 O O . PRO A 1 126 ? 29.943 -0.392 -42.390 1.00 95.88 126 PRO A O 1
ATOM 926 N N . LEU A 1 127 ? 31.821 -0.034 -41.229 1.00 94.69 127 LEU A N 1
ATOM 927 C CA . LEU A 1 127 ? 32.544 0.636 -42.319 1.00 94.69 127 LEU A CA 1
ATOM 928 C C . LEU A 1 127 ? 33.480 -0.343 -43.034 1.00 94.69 127 LEU A C 1
ATOM 930 O O . LEU A 1 127 ? 33.625 -0.310 -44.252 1.00 94.69 127 LEU A O 1
ATOM 934 N N . ASP A 1 128 ? 34.130 -1.198 -42.250 1.00 95.50 128 ASP A N 1
ATOM 935 C CA . ASP A 1 128 ? 35.027 -2.271 -42.666 1.00 95.50 128 ASP A CA 1
ATOM 936 C C . ASP A 1 128 ? 35.091 -3.320 -41.528 1.00 95.50 128 ASP A C 1
ATOM 938 O O . ASP A 1 128 ? 34.412 -3.145 -40.512 1.00 95.50 128 ASP A O 1
ATOM 942 N N . PRO A 1 129 ? 35.872 -4.414 -41.640 1.00 93.62 129 PRO A N 1
ATOM 943 C CA . PRO A 1 129 ? 35.908 -5.459 -40.611 1.00 93.62 129 PRO A CA 1
ATOM 944 C C . PRO A 1 129 ? 36.344 -5.010 -39.204 1.00 93.62 129 PRO A C 1
ATOM 946 O O . PRO A 1 129 ? 36.195 -5.782 -38.260 1.00 93.62 129 PRO A O 1
ATOM 949 N N . VAL A 1 130 ? 36.911 -3.809 -39.046 1.00 93.75 130 VAL A N 1
ATOM 950 C CA . VAL A 1 130 ? 37.455 -3.309 -37.772 1.00 93.75 130 VAL A CA 1
ATOM 951 C C . VAL A 1 130 ? 36.702 -2.076 -37.273 1.00 93.75 130 VAL A C 1
ATOM 953 O O . VAL A 1 130 ? 36.506 -1.916 -36.067 1.00 93.75 130 VAL A O 1
ATOM 956 N N . ARG A 1 131 ? 36.291 -1.181 -38.175 1.00 96.06 131 ARG A N 1
ATOM 957 C CA . ARG A 1 131 ? 35.675 0.106 -37.833 1.00 96.06 131 ARG A CA 1
ATOM 958 C C . ARG A 1 131 ? 34.174 0.088 -38.077 1.00 96.06 131 ARG A C 1
ATOM 960 O O . ARG A 1 131 ? 33.686 -0.457 -39.061 1.00 96.06 131 ARG A O 1
ATOM 967 N N . TYR A 1 132 ? 33.450 0.780 -37.210 1.00 96.38 132 TYR A N 1
ATOM 968 C CA . TYR A 1 132 ? 32.011 0.974 -37.326 1.00 96.38 132 TYR A CA 1
ATOM 969 C C . TYR A 1 132 ? 31.620 2.366 -36.831 1.00 96.38 132 TYR A C 1
ATOM 971 O O . TYR A 1 132 ? 32.307 2.962 -35.997 1.00 96.38 132 TYR A O 1
ATOM 979 N N . ILE A 1 133 ? 30.500 2.874 -37.334 1.00 97.00 133 ILE A N 1
ATOM 980 C CA . ILE A 1 133 ? 29.842 4.069 -36.807 1.00 97.00 133 ILE A CA 1
ATOM 981 C C . ILE A 1 133 ? 28.855 3.615 -35.732 1.00 97.00 133 ILE A C 1
ATOM 983 O O . ILE A 1 133 ? 28.077 2.688 -35.943 1.00 97.00 133 ILE A O 1
ATOM 987 N N . THR A 1 134 ? 28.896 4.251 -34.562 1.00 96.62 134 THR A N 1
ATOM 988 C CA . THR A 1 134 ? 27.987 3.963 -33.446 1.00 96.62 134 THR A CA 1
ATOM 989 C C . THR A 1 134 ? 27.493 5.246 -32.804 1.00 96.62 134 THR A C 1
ATOM 991 O O . THR A 1 134 ? 28.154 6.280 -32.867 1.00 96.62 134 THR A O 1
ATOM 994 N N . ASN A 1 135 ? 26.340 5.169 -32.146 1.00 95.19 135 ASN A N 1
ATOM 995 C CA . ASN A 1 135 ? 25.882 6.215 -31.236 1.00 95.19 135 ASN A CA 1
ATOM 996 C C . ASN A 1 135 ? 26.378 5.955 -29.794 1.00 95.19 135 ASN A C 1
ATOM 998 O O . ASN A 1 135 ? 26.921 4.889 -29.496 1.00 95.19 135 ASN A O 1
ATOM 1002 N N . HIS A 1 136 ? 26.184 6.936 -28.905 1.00 94.31 136 HIS A N 1
ATOM 1003 C CA . HIS A 1 136 ? 26.593 6.886 -27.491 1.00 94.31 136 HIS A CA 1
ATOM 1004 C C . HIS A 1 136 ? 25.517 6.322 -26.547 1.00 94.31 136 HIS A C 1
ATOM 1006 O O . HIS A 1 136 ? 25.572 6.546 -25.336 1.00 94.31 136 HIS A O 1
ATOM 1012 N N . SER A 1 137 ? 24.507 5.624 -27.072 1.00 94.38 137 SER A N 1
ATOM 1013 C CA . SER A 1 137 ? 23.463 5.038 -26.235 1.00 94.38 137 SER A CA 1
ATOM 1014 C C . SER A 1 137 ? 24.068 4.035 -25.258 1.00 94.38 137 SER A C 1
ATOM 1016 O O . SER A 1 137 ? 24.764 3.099 -25.644 1.00 94.38 137 SER A O 1
ATOM 1018 N N . SER A 1 138 ? 23.768 4.219 -23.974 1.00 92.06 138 SER A N 1
ATOM 1019 C CA . SER A 1 138 ? 24.185 3.292 -22.920 1.00 92.06 138 SER A CA 1
ATOM 1020 C C . SER A 1 138 ? 23.239 2.101 -22.759 1.00 92.06 138 SER A C 1
ATOM 1022 O O . SER A 1 138 ? 23.545 1.194 -21.997 1.00 92.06 138 SER A O 1
ATOM 1024 N N . GLY A 1 139 ? 22.062 2.120 -23.396 1.00 92.31 139 GLY A N 1
ATOM 1025 C CA . GLY A 1 139 ? 21.016 1.102 -23.238 1.00 92.31 139 GLY A CA 1
ATOM 1026 C C . GLY A 1 139 ? 20.258 1.118 -21.905 1.00 92.31 139 GLY A C 1
ATOM 1027 O O . GLY A 1 139 ? 19.151 0.593 -21.850 1.00 92.31 139 GLY A O 1
ATOM 1028 N N . LYS A 1 140 ? 20.772 1.789 -20.864 1.00 92.12 140 LYS A N 1
ATOM 1029 C CA . LYS A 1 140 ? 20.226 1.755 -19.492 1.00 92.12 140 LYS A CA 1
ATOM 1030 C C . LYS A 1 140 ? 18.727 2.039 -19.403 1.00 92.12 140 LYS A C 1
ATOM 1032 O O . LYS A 1 140 ? 18.019 1.346 -18.686 1.00 92.12 140 LYS A O 1
ATOM 1037 N N . MET A 1 141 ? 18.246 3.036 -20.145 1.00 94.25 141 MET A N 1
ATOM 1038 C CA . MET A 1 141 ? 16.826 3.395 -20.146 1.00 94.25 141 MET A CA 1
ATOM 1039 C C . MET A 1 141 ? 15.952 2.269 -20.710 1.00 94.25 141 MET A C 1
ATOM 1041 O O . MET A 1 141 ? 14.961 1.905 -20.089 1.00 94.25 141 MET A O 1
ATOM 1045 N N . GLY A 1 142 ? 16.321 1.697 -21.859 1.00 94.06 142 GLY A N 1
ATOM 1046 C CA . GLY A 1 142 ? 15.544 0.618 -22.473 1.00 94.06 142 GLY A CA 1
ATOM 1047 C C . GLY A 1 142 ? 15.530 -0.647 -21.612 1.00 94.06 142 GLY A C 1
ATOM 1048 O O . GLY A 1 142 ? 14.485 -1.271 -21.469 1.00 94.06 142 GLY A O 1
ATOM 1049 N N . PHE A 1 143 ? 16.651 -0.960 -20.955 1.00 93.50 143 PHE A N 1
ATOM 1050 C CA . PHE A 1 143 ? 16.731 -2.056 -19.984 1.00 93.50 143 PHE A CA 1
ATOM 1051 C C . PHE A 1 143 ? 15.821 -1.814 -18.771 1.00 93.50 143 PHE A C 1
ATOM 1053 O O . PHE A 1 143 ? 15.053 -2.700 -18.411 1.00 93.50 143 PHE A O 1
ATOM 1060 N N . ALA A 1 144 ? 15.836 -0.609 -18.191 1.00 91.00 144 ALA A N 1
ATOM 1061 C CA . ALA A 1 144 ? 14.976 -0.272 -17.055 1.00 91.00 144 ALA A CA 1
ATOM 1062 C C . ALA A 1 144 ? 13.479 -0.337 -17.411 1.00 91.00 144 ALA A C 1
ATOM 1064 O O . ALA A 1 144 ? 12.668 -0.804 -16.615 1.00 91.00 144 ALA A O 1
ATOM 1065 N N . ILE A 1 145 ? 13.103 0.090 -18.622 1.00 93.31 145 ILE A N 1
ATOM 1066 C CA . ILE A 1 145 ? 11.720 -0.027 -19.110 1.00 93.31 145 ILE A CA 1
ATOM 1067 C C . ILE A 1 145 ? 11.335 -1.500 -19.291 1.00 93.31 145 ILE A C 1
ATOM 1069 O O . ILE A 1 145 ? 10.229 -1.884 -18.913 1.00 93.31 145 ILE A O 1
ATOM 1073 N N . ALA A 1 146 ? 12.232 -2.325 -19.837 1.00 93.38 146 ALA A N 1
ATOM 1074 C CA . ALA A 1 146 ? 11.990 -3.754 -20.019 1.00 93.38 146 ALA A CA 1
ATOM 1075 C C . ALA A 1 146 ? 11.791 -4.480 -18.684 1.00 93.38 146 ALA A C 1
ATOM 1077 O O . ALA A 1 146 ? 10.842 -5.249 -18.543 1.00 93.38 146 ALA A O 1
ATOM 1078 N N . GLU A 1 147 ? 12.625 -4.178 -17.690 1.00 90.88 147 GLU A N 1
ATOM 1079 C CA . GLU A 1 147 ? 12.494 -4.713 -16.335 1.00 90.88 147 GLU A CA 1
ATOM 1080 C C . GLU A 1 147 ? 11.178 -4.273 -15.677 1.00 90.88 147 GLU A C 1
ATOM 1082 O O . GLU A 1 147 ? 10.423 -5.110 -15.186 1.00 90.88 147 GLU A O 1
ATOM 1087 N N . ALA A 1 148 ? 10.839 -2.982 -15.735 1.00 89.62 148 ALA A N 1
ATOM 1088 C CA . ALA A 1 148 ? 9.591 -2.471 -15.171 1.00 89.62 148 ALA A CA 1
ATOM 1089 C C . ALA A 1 148 ? 8.345 -3.085 -15.838 1.00 89.62 148 ALA A C 1
ATOM 1091 O O . ALA A 1 148 ? 7.364 -3.393 -15.158 1.00 89.62 148 ALA A O 1
ATOM 1092 N N . ALA A 1 149 ? 8.376 -3.289 -17.158 1.00 91.44 149 ALA A N 1
ATOM 1093 C CA . ALA A 1 149 ? 7.290 -3.933 -17.890 1.00 91.44 149 ALA A CA 1
ATOM 1094 C C . ALA A 1 149 ? 7.132 -5.411 -17.496 1.00 91.44 149 ALA A C 1
ATOM 1096 O O . ALA A 1 149 ? 6.008 -5.864 -17.266 1.00 91.44 149 ALA A O 1
ATOM 1097 N N . ALA A 1 150 ? 8.244 -6.137 -17.351 1.00 89.94 150 ALA A N 1
ATOM 1098 C CA . ALA A 1 150 ? 8.244 -7.525 -16.895 1.00 89.94 150 ALA A CA 1
ATOM 1099 C C . ALA A 1 150 ? 7.745 -7.653 -15.444 1.00 89.94 150 ALA A C 1
ATOM 1101 O O . ALA A 1 150 ? 6.926 -8.523 -15.149 1.00 89.94 150 ALA A O 1
ATOM 1102 N N . LEU A 1 151 ? 8.148 -6.744 -14.546 1.00 88.12 151 LEU A N 1
ATOM 1103 C CA . LEU A 1 151 ? 7.656 -6.691 -13.161 1.00 88.12 151 LEU A CA 1
ATOM 1104 C C . LEU A 1 151 ? 6.140 -6.441 -13.080 1.00 88.12 151 LEU A C 1
ATOM 1106 O O . LEU A 1 151 ? 5.472 -6.989 -12.204 1.00 88.12 151 LEU A O 1
ATOM 1110 N N . ARG A 1 152 ? 5.578 -5.680 -14.028 1.00 90.31 152 ARG A N 1
ATOM 1111 C CA . ARG A 1 152 ? 4.124 -5.487 -14.206 1.00 90.31 152 ARG A CA 1
ATOM 1112 C C . ARG A 1 152 ? 3.441 -6.626 -14.979 1.00 90.31 152 ARG A C 1
ATOM 1114 O O . ARG A 1 152 ? 2.263 -6.532 -15.324 1.00 90.31 152 ARG A O 1
ATOM 1121 N N . GLY A 1 153 ? 4.156 -7.719 -15.236 1.00 90.81 153 GLY A N 1
ATOM 1122 C CA . GLY A 1 153 ? 3.627 -8.969 -15.776 1.00 90.81 153 GLY A CA 1
ATOM 1123 C C . GLY A 1 153 ? 3.701 -9.128 -17.293 1.00 90.81 153 GLY A C 1
ATOM 1124 O O . GLY A 1 153 ? 3.320 -10.190 -17.774 1.00 90.81 153 GLY A O 1
ATOM 1125 N N . ALA A 1 154 ? 4.175 -8.136 -18.052 1.00 94.00 154 ALA A N 1
ATOM 1126 C CA . ALA A 1 154 ? 4.269 -8.266 -19.507 1.00 94.00 154 ALA A CA 1
ATOM 1127 C C . ALA A 1 154 ? 5.212 -9.403 -19.926 1.00 94.00 154 ALA A C 1
ATOM 1129 O O . ALA A 1 154 ? 6.245 -9.636 -19.296 1.00 94.00 154 ALA A O 1
ATOM 1130 N N . ASN A 1 155 ? 4.907 -10.049 -21.051 1.00 94.75 155 ASN A N 1
ATOM 1131 C CA . ASN A 1 155 ? 5.856 -10.919 -21.734 1.00 94.75 155 ASN A CA 1
ATOM 1132 C C . ASN A 1 155 ? 6.783 -10.050 -22.598 1.00 94.75 155 ASN A C 1
ATOM 1134 O O . ASN A 1 155 ? 6.385 -9.557 -23.657 1.00 94.75 155 ASN A O 1
ATOM 1138 N N . VAL A 1 156 ? 7.996 -9.797 -22.110 1.00 95.38 156 VAL A N 1
ATOM 1139 C CA . VAL A 1 156 ? 8.913 -8.819 -22.705 1.00 95.38 156 VAL A CA 1
ATOM 1140 C C . VAL A 1 156 ? 9.986 -9.501 -23.551 1.00 95.38 156 VAL A C 1
ATOM 1142 O O . VAL A 1 156 ? 10.701 -10.381 -23.078 1.00 95.38 156 VAL A O 1
ATOM 1145 N N . THR A 1 157 ? 10.154 -9.036 -24.789 1.00 94.69 157 THR A N 1
ATOM 1146 C CA . THR A 1 157 ? 11.309 -9.341 -25.643 1.00 94.69 157 THR A CA 1
ATOM 1147 C C . THR A 1 157 ? 12.209 -8.113 -25.715 1.00 94.69 157 THR A C 1
ATOM 1149 O O . THR A 1 157 ? 11.784 -7.061 -26.191 1.00 94.69 157 THR A O 1
ATOM 1152 N N . LEU A 1 158 ? 13.454 -8.233 -25.256 1.00 93.44 158 LEU A N 1
ATOM 1153 C CA . LEU A 1 158 ? 14.437 -7.153 -25.321 1.00 93.44 158 LEU A CA 1
ATOM 1154 C C . LEU A 1 158 ? 15.440 -7.435 -26.442 1.00 93.44 158 LEU A C 1
ATOM 1156 O O . LEU A 1 158 ? 16.237 -8.363 -26.344 1.00 93.44 158 LEU A O 1
ATOM 1160 N N . VAL A 1 159 ? 15.416 -6.609 -27.485 1.00 93.44 159 VAL A N 1
ATOM 1161 C CA . VAL A 1 159 ? 16.419 -6.606 -28.555 1.00 93.44 159 VAL A CA 1
ATOM 1162 C C . VAL A 1 159 ? 17.489 -5.586 -28.186 1.00 93.44 159 VAL A C 1
ATOM 1164 O O . VAL A 1 159 ? 17.219 -4.383 -28.125 1.00 93.44 159 VAL A O 1
ATOM 1167 N N . SER A 1 160 ? 18.704 -6.049 -27.903 1.00 92.75 160 SER A N 1
ATOM 1168 C CA . SER A 1 160 ? 19.779 -5.179 -27.428 1.00 92.75 160 SER A CA 1
ATOM 1169 C C . SER A 1 160 ? 20.863 -4.971 -28.479 1.00 92.75 160 SER A C 1
ATOM 1171 O O . SER A 1 160 ? 21.392 -5.913 -29.054 1.00 92.75 160 SER A O 1
ATOM 1173 N N . GLY A 1 161 ? 21.277 -3.720 -28.647 1.00 90.94 161 GLY A N 1
ATOM 1174 C CA . GLY A 1 161 ? 22.577 -3.370 -29.197 1.00 90.94 161 GLY A CA 1
ATOM 1175 C C . GLY A 1 161 ? 23.728 -3.795 -28.274 1.00 90.94 161 GLY A C 1
ATOM 1176 O O . GLY A 1 161 ? 23.496 -4.262 -27.155 1.00 90.94 161 GLY A O 1
ATOM 1177 N N . PRO A 1 162 ? 24.992 -3.608 -28.686 1.00 90.44 162 PRO A N 1
ATOM 1178 C CA . PRO A 1 162 ? 26.145 -4.117 -27.955 1.00 90.44 162 PRO A CA 1
ATOM 1179 C C . PRO A 1 162 ? 26.405 -3.305 -26.679 1.00 90.44 162 PRO A C 1
ATOM 1181 O O . PRO A 1 162 ? 27.088 -2.278 -26.702 1.00 90.44 162 PRO A O 1
ATOM 1184 N N . VAL A 1 163 ? 25.873 -3.796 -25.559 1.00 88.88 163 VAL A N 1
ATOM 1185 C CA . VAL A 1 163 ? 26.093 -3.293 -24.196 1.00 88.88 163 VAL A CA 1
ATOM 1186 C C . VAL A 1 163 ? 26.313 -4.455 -23.230 1.00 88.88 163 VAL A C 1
ATOM 1188 O O . VAL A 1 163 ? 25.778 -5.542 -23.416 1.00 88.88 163 VAL A O 1
ATOM 1191 N N . SER A 1 164 ? 27.074 -4.214 -22.164 1.00 83.31 164 SER A N 1
ATOM 1192 C CA . SER A 1 164 ? 27.268 -5.169 -21.065 1.00 83.31 164 SER A CA 1
ATOM 1193 C C . SER A 1 164 ? 26.428 -4.750 -19.859 1.00 83.31 164 SER A C 1
ATOM 1195 O O . SER A 1 164 ? 26.964 -4.285 -18.854 1.00 83.31 164 SER A O 1
ATOM 1197 N N . LEU A 1 165 ? 25.102 -4.849 -19.985 1.00 82.06 165 LEU A N 1
ATOM 1198 C CA . LEU A 1 165 ? 24.163 -4.595 -18.891 1.00 82.06 165 LEU A CA 1
ATOM 1199 C C . LEU A 1 165 ? 23.528 -5.911 -18.406 1.00 82.06 165 LEU A C 1
ATOM 1201 O O . LEU A 1 165 ? 23.208 -6.771 -19.233 1.00 82.06 165 LEU A O 1
ATOM 1205 N N . PRO A 1 166 ? 23.337 -6.089 -17.086 1.00 75.12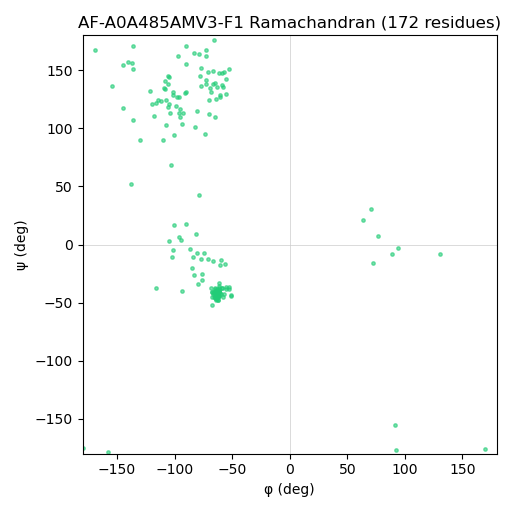 166 PRO A N 1
ATOM 1206 C CA . PRO A 1 166 ? 22.627 -7.247 -16.553 1.00 75.12 166 PRO A CA 1
ATOM 1207 C C . PRO A 1 166 ? 21.154 -7.229 -16.996 1.00 75.12 166 PRO A C 1
ATOM 1209 O O . PRO A 1 166 ? 20.522 -6.176 -17.000 1.00 75.12 166 PRO A O 1
ATOM 1212 N N . HIS A 1 167 ? 20.608 -8.394 -17.357 1.00 65.69 167 HIS A N 1
ATOM 1213 C CA . HIS A 1 167 ? 19.198 -8.581 -17.717 1.00 65.69 167 HIS A CA 1
ATOM 1214 C C . HIS A 1 167 ? 18.633 -9.771 -16.929 1.00 65.69 167 HIS A C 1
ATOM 1216 O O . HIS A 1 167 ? 18.726 -10.925 -17.339 1.00 65.69 167 HIS A O 1
ATOM 1222 N N . ALA A 1 168 ? 18.097 -9.513 -15.738 1.00 54.56 168 ALA A N 1
ATOM 1223 C CA . ALA A 1 168 ? 17.511 -10.567 -14.918 1.00 54.56 168 ALA A CA 1
ATOM 1224 C C . ALA A 1 168 ? 16.197 -11.062 -15.555 1.00 54.56 168 ALA A C 1
ATOM 1226 O O . ALA A 1 168 ? 15.216 -10.329 -15.608 1.00 54.56 168 ALA A O 1
ATOM 1227 N N . GLY A 1 169 ? 16.180 -12.305 -16.047 1.00 54.44 169 GLY A N 1
ATOM 1228 C CA . GLY A 1 169 ? 14.949 -13.016 -16.424 1.00 54.44 169 GLY A CA 1
ATOM 1229 C C . GLY A 1 169 ? 14.290 -12.619 -17.752 1.00 54.44 169 GLY A C 1
ATOM 1230 O O . GLY A 1 169 ? 13.207 -13.117 -18.045 1.00 54.44 169 GLY A O 1
ATOM 1231 N N . LEU A 1 170 ? 14.920 -11.768 -18.565 1.00 57.56 170 LEU A N 1
ATOM 1232 C CA . LEU A 1 170 ? 14.445 -11.428 -19.911 1.00 57.56 170 LEU A CA 1
ATOM 1233 C C . LEU A 1 170 ? 15.067 -12.390 -20.933 1.00 57.56 170 LEU A C 1
ATOM 1235 O O . LEU A 1 170 ? 16.283 -12.577 -20.933 1.00 57.56 170 LEU A O 1
ATOM 1239 N N . CYS A 1 171 ? 14.263 -12.992 -21.815 1.00 47.69 171 CYS A N 1
ATOM 1240 C CA . CYS A 1 171 ? 14.798 -13.749 -22.948 1.00 47.69 171 CYS A CA 1
ATOM 1241 C C . CYS A 1 171 ? 15.535 -12.782 -23.886 1.00 47.69 171 CYS A C 1
ATOM 1243 O O . CYS A 1 171 ? 14.904 -11.946 -24.536 1.00 47.69 171 CYS A O 1
ATOM 1245 N N . ALA A 1 172 ? 16.863 -12.890 -23.937 1.00 48.31 172 ALA A N 1
ATOM 1246 C CA . ALA A 1 172 ? 17.669 -12.219 -24.943 1.00 48.31 172 ALA A CA 1
ATOM 1247 C C . ALA A 1 172 ? 17.411 -12.890 -26.300 1.00 48.31 172 ALA A C 1
ATOM 1249 O O . ALA A 1 172 ? 17.537 -14.109 -26.425 1.00 48.31 172 ALA A O 1
ATOM 1250 N N . ALA A 1 173 ? 16.999 -12.104 -27.290 1.00 46.69 173 ALA A N 1
ATOM 1251 C CA . ALA A 1 173 ? 17.047 -12.517 -28.684 1.00 46.69 173 ALA A CA 1
ATOM 1252 C C . ALA A 1 173 ? 18.347 -11.954 -29.268 1.00 46.69 173 ALA A C 1
ATOM 1254 O O . ALA A 1 173 ? 18.499 -10.730 -29.323 1.00 46.69 173 ALA A O 1
ATOM 1255 N N . ASP A 1 174 ? 19.266 -12.856 -29.616 1.00 38.53 174 ASP A N 1
ATOM 1256 C CA . ASP A 1 174 ? 20.511 -12.557 -30.335 1.00 38.53 174 ASP A CA 1
ATOM 1257 C C . ASP A 1 174 ? 20.240 -12.239 -31.816 1.00 38.53 174 ASP A C 1
ATOM 1259 O O . ASP A 1 174 ? 19.376 -12.919 -32.425 1.00 38.53 174 ASP A O 1
#

Radius of gyration: 25.25 Å; Cα contacts (8 Å, |Δi|>4): 297; chains: 1; bounding box: 56×35×73 Å

Sequence (174 aa):
MELGKWADLVILAPATADLIARITAGMANDLVSTICLATPSPVAVVPAMNQQMYRAAATQHNLDVLASRDLLIWGPDSGSQACGDVGPGRMLDPLTIVDLAAAHFSPVKDLQHLNIMITAGPTREPLDPVRYITNHSSGKMGFAIAEAAALRGANVTLVSGPVSLPHAGLCAAD

Nearest PDB structures (foldseek):
  6tgv-assembly1_A-3  TM=5.788E-01  e=4.039E-18  Mycolicibacterium smegmatis MC2 155
  6tgv-assembly1_C  TM=5.779E-01  e=6.350E-18  Mycolicibacterium smegmatis MC2 155
  6tgv-assembly1_B  TM=5.757E-01  e=1.906E-17  Mycolicibacterium smegmatis MC2 155
  6tgv-assembly1_D  TM=5.857E-01  e=4.416E-17  Mycolicibacterium smegmatis MC2 155
  6jls-assembly1_A  TM=9.023E-01  e=3.681E-06  Streptomyces olivoviridis

Solvent-accessible surface area (backbone atoms only — not comparable to full-atom values): 9856 Å² total; per-residue (Å²): 111,68,70,26,70,68,40,80,60,45,75,36,79,71,25,33,67,66,58,47,47,38,51,60,72,64,41,62,89,47,73,66,35,35,34,68,72,68,28,89,39,54,41,35,40,21,34,31,43,58,45,68,59,47,69,30,66,70,43,46,53,33,52,53,54,37,45,76,68,68,32,43,74,46,66,45,30,69,40,83,42,101,84,73,50,74,42,50,18,40,49,55,55,68,66,59,52,50,51,52,54,53,56,72,71,46,66,66,59,80,36,54,88,41,77,44,79,44,74,24,36,23,58,76,48,74,77,50,101,86,46,60,53,64,62,87,50,75,24,60,68,43,51,52,52,48,52,55,40,38,62,14,37,22,50,47,41,46,43,64,32,91,64,96,70,92,67,88,91,55,58,74,59,131

Secondary structure (DSSP, 8-state):
-HHHHH-S-EEEEEE-HHHHHHHHTT--SSHHHHHHHH-SS-EEEEE-S-HHHHHSHHHHHHHHHHHHTT-EE---EEEE-TTS-EEEEEPPPHHHHHHHHHHHTSPP-TTTT-EEEEEES--EEESSSS-EEE----SHHHHHHHHHHHHTT-EEEEEE-S-----SS-EE--

Mean predicted aligned error: 9.61 Å